Protein AF-A0A954BKP8-F1 (afdb_monomer_lite)

Secondary structure (DSSP, 8-state):
-HHHHHHHHHTTT----HHHHHHHHHHH-S-EEEEEEETTEEEEEEEE-TTTTT---------

Foldseek 3Di:
DLVVVLVVVVVVVDPDDSVVSSVCCLVPDQKDWDWDDDVNDTDTPDIDGRPVVVVPPPDPPPD

pLDDT: mean 78.0, std 14.69, range [42.34, 92.62]

Sequence (63 aa):
AVQRLAIAALKTGVPMTWRDMTSYIEASIDVIIQAGREEGRRGITEFYLPGNEHHGGYADEAV

Radius of gyration: 15.94 Å; chains: 1; bounding box: 44×14×49 Å

Structure (mmCIF, N/CA/C/O backbone):
data_AF-A0A954BKP8-F1
#
_entry.id   AF-A0A954BKP8-F1
#
loop_
_atom_site.group_PDB
_atom_site.id
_atom_site.type_symbol
_atom_site.label_atom_id
_atom_site.label_alt_id
_atom_site.label_comp_id
_atom_site.label_asym_id
_atom_site.label_entity_id
_atom_site.label_seq_id
_atom_site.pdbx_PDB_ins_code
_atom_site.Cartn_x
_atom_site.Cartn_y
_atom_site.Cartn_z
_atom_site.occupancy
_atom_site.B_iso_or_equiv
_atom_site.auth_seq_id
_atom_site.auth_comp_id
_atom_site.auth_asym_id
_atom_site.auth_atom_id
_atom_site.pdbx_PDB_model_num
ATOM 1 N N . ALA A 1 1 ? -0.223 4.666 0.133 1.00 81.31 1 ALA A N 1
ATOM 2 C CA . ALA A 1 1 ? 0.558 3.545 0.724 1.00 81.31 1 ALA A CA 1
ATOM 3 C C . ALA A 1 1 ? 1.690 3.009 -0.175 1.00 81.31 1 ALA A C 1
ATOM 5 O O . ALA A 1 1 ? 2.758 2.691 0.344 1.00 81.31 1 ALA A O 1
ATOM 6 N N . VAL A 1 2 ? 1.495 2.954 -1.498 1.00 81.06 2 VAL A N 1
ATOM 7 C CA . VAL A 1 2 ? 2.442 2.415 -2.501 1.00 81.06 2 VAL A CA 1
ATOM 8 C C . VAL A 1 2 ? 3.873 2.960 -2.385 1.00 81.06 2 VAL A C 1
ATOM 10 O O . VAL A 1 2 ? 4.821 2.185 -2.358 1.00 81.06 2 VAL A O 1
ATOM 13 N N . GLN A 1 3 ? 4.052 4.273 -2.209 1.00 82.12 3 GLN A N 1
ATOM 14 C CA . GLN A 1 3 ? 5.389 4.877 -2.080 1.00 82.12 3 GLN A CA 1
ATOM 15 C C . GLN A 1 3 ? 6.213 4.291 -0.923 1.00 82.12 3 GLN A C 1
ATOM 17 O O . GLN A 1 3 ? 7.418 4.091 -1.053 1.00 82.12 3 GLN A O 1
ATOM 22 N N . ARG A 1 4 ? 5.570 3.980 0.211 1.00 84.94 4 ARG A N 1
ATOM 23 C CA . ARG A 1 4 ? 6.249 3.379 1.369 1.00 84.94 4 ARG A CA 1
ATOM 24 C C . ARG A 1 4 ? 6.718 1.953 1.062 1.00 84.94 4 ARG A C 1
ATOM 26 O O . ARG A 1 4 ? 7.815 1.587 1.475 1.00 84.94 4 ARG A O 1
ATOM 33 N N . LEU A 1 5 ? 5.926 1.186 0.307 1.00 82.75 5 LEU A N 1
ATOM 34 C CA . LEU A 1 5 ? 6.304 -0.144 -0.187 1.00 82.75 5 LEU A CA 1
ATOM 35 C C . LEU A 1 5 ? 7.464 -0.056 -1.184 1.00 82.75 5 LEU A C 1
ATOM 37 O O . LEU A 1 5 ? 8.448 -0.770 -1.019 1.00 82.75 5 LEU A O 1
ATOM 41 N N . ALA A 1 6 ? 7.399 0.865 -2.148 1.00 81.50 6 ALA A N 1
ATOM 42 C CA . ALA A 1 6 ? 8.467 1.077 -3.124 1.00 81.50 6 ALA A CA 1
ATOM 43 C C . ALA A 1 6 ? 9.802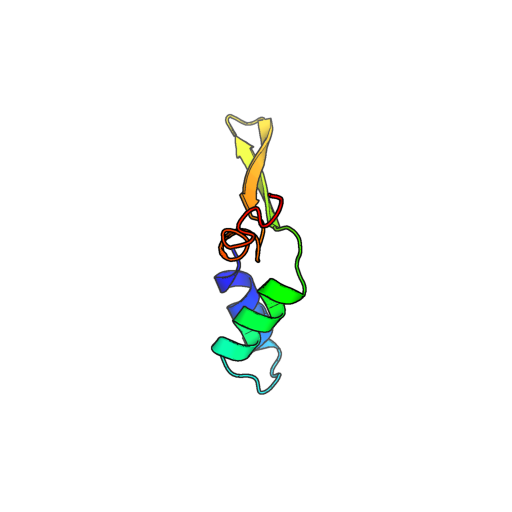 1.436 -2.447 1.00 81.50 6 ALA A C 1
ATOM 45 O O . ALA A 1 6 ? 10.835 0.864 -2.776 1.00 81.50 6 ALA A O 1
ATOM 46 N N . ILE A 1 7 ? 9.788 2.312 -1.436 1.00 82.56 7 ILE A N 1
ATOM 47 C CA . ILE A 1 7 ? 10.989 2.650 -0.652 1.00 82.56 7 ILE A CA 1
ATOM 48 C C . ILE A 1 7 ? 11.529 1.429 0.105 1.00 82.56 7 ILE A C 1
ATOM 50 O O . ILE A 1 7 ? 12.742 1.233 0.161 1.00 82.56 7 ILE A O 1
ATOM 54 N N . ALA A 1 8 ? 10.657 0.621 0.714 1.00 82.62 8 ALA A N 1
ATOM 55 C CA . ALA A 1 8 ? 11.076 -0.583 1.428 1.00 82.62 8 ALA A CA 1
ATOM 56 C C . ALA A 1 8 ? 11.688 -1.625 0.478 1.00 82.62 8 ALA A C 1
ATOM 58 O O . ALA A 1 8 ? 12.714 -2.213 0.807 1.00 82.62 8 ALA A O 1
ATOM 59 N N . ALA A 1 9 ? 11.104 -1.798 -0.707 1.00 79.12 9 ALA A N 1
ATOM 60 C CA . ALA A 1 9 ? 11.592 -2.713 -1.731 1.00 79.12 9 ALA A CA 1
ATOM 61 C C . ALA A 1 9 ? 12.917 -2.238 -2.353 1.00 79.12 9 ALA A C 1
ATOM 63 O O . ALA A 1 9 ? 13.847 -3.019 -2.492 1.00 79.12 9 ALA A O 1
ATOM 64 N N . LEU A 1 10 ? 13.082 -0.943 -2.627 1.00 78.81 10 LEU A N 1
ATOM 65 C CA . LEU A 1 10 ? 14.350 -0.416 -3.153 1.00 78.81 10 LEU A CA 1
ATOM 66 C C . LEU A 1 10 ? 15.514 -0.548 -2.156 1.00 78.81 10 LEU A C 1
ATOM 68 O O . LEU A 1 10 ? 16.673 -0.629 -2.559 1.00 78.81 10 LEU A O 1
ATOM 72 N N . LYS A 1 11 ? 15.224 -0.637 -0.852 1.00 78.62 11 LYS A N 1
ATOM 73 C CA . LYS A 1 11 ? 16.235 -0.924 0.178 1.00 78.62 11 LYS A CA 1
ATOM 74 C C . LYS A 1 11 ? 16.730 -2.375 0.168 1.00 78.62 11 LYS A C 1
ATOM 76 O O . LYS A 1 11 ? 17.736 -2.647 0.817 1.00 78.62 11 LYS A O 1
ATOM 81 N N . THR A 1 12 ? 16.080 -3.299 -0.550 1.00 77.00 12 THR A N 1
ATOM 82 C CA . THR A 1 12 ? 16.487 -4.717 -0.603 1.00 77.00 12 THR A CA 1
ATOM 83 C C . THR A 1 12 ? 17.602 -4.993 -1.617 1.00 77.00 12 THR A C 1
ATOM 85 O O . THR A 1 12 ? 18.019 -6.139 -1.756 1.00 77.00 12 THR A O 1
ATOM 88 N N . GLY A 1 13 ? 18.103 -3.964 -2.315 1.00 68.94 13 GLY A N 1
ATOM 89 C CA . GLY A 1 13 ? 19.265 -4.072 -3.205 1.00 68.94 13 GLY A CA 1
ATOM 90 C C . GLY A 1 13 ? 18.973 -4.651 -4.591 1.00 68.94 13 GLY A C 1
ATOM 91 O O . GLY A 1 13 ? 19.910 -4.950 -5.326 1.00 68.94 13 GLY A O 1
ATOM 92 N N . VAL A 1 14 ? 17.699 -4.800 -4.972 1.00 78.25 14 VAL A N 1
ATOM 93 C CA . VAL A 1 14 ? 17.322 -5.184 -6.340 1.00 78.25 14 VAL A CA 1
ATOM 94 C C . VAL A 1 14 ? 17.565 -3.983 -7.266 1.00 78.25 14 VAL A C 1
ATOM 96 O O . VAL A 1 14 ? 16.991 -2.919 -7.021 1.00 78.25 14 VAL A O 1
ATOM 99 N N . PRO A 1 15 ? 18.398 -4.108 -8.317 1.00 74.38 15 PRO A N 1
ATOM 100 C CA . PRO A 1 15 ? 18.652 -3.015 -9.246 1.00 74.38 15 PRO A CA 1
ATOM 101 C C . PRO A 1 15 ? 17.434 -2.827 -10.155 1.00 74.38 15 PRO A C 1
ATOM 103 O O . PRO A 1 15 ? 17.324 -3.442 -11.212 1.00 74.38 15 PRO A O 1
ATOM 106 N N . MET A 1 16 ? 16.501 -1.986 -9.723 1.00 82.38 16 MET A N 1
ATOM 107 C CA . MET A 1 16 ? 15.296 -1.647 -10.471 1.00 82.38 16 MET A CA 1
ATOM 108 C C . MET A 1 16 ? 15.026 -0.144 -10.381 1.00 82.38 16 MET A C 1
ATOM 110 O O . MET A 1 16 ? 15.329 0.492 -9.368 1.00 82.38 16 MET A O 1
ATOM 114 N N . THR A 1 17 ? 14.479 0.451 -11.444 1.00 86.19 17 THR A N 1
ATOM 115 C CA . THR A 1 17 ? 14.136 1.877 -11.431 1.00 86.19 17 THR A CA 1
ATOM 116 C C . THR A 1 17 ? 12.888 2.129 -10.583 1.00 86.19 17 THR A C 1
ATOM 118 O O . THR A 1 17 ? 12.055 1.245 -10.381 1.00 86.19 17 THR A O 1
ATOM 121 N N . TRP A 1 18 ? 12.709 3.365 -10.111 1.00 82.19 18 TRP A N 1
ATOM 122 C CA . TRP A 1 18 ? 11.493 3.767 -9.392 1.00 82.19 18 TRP A CA 1
ATOM 123 C C . TRP A 1 18 ? 10.208 3.498 -10.197 1.00 82.19 18 TRP A C 1
ATOM 125 O O . TRP A 1 18 ? 9.185 3.091 -9.639 1.00 82.19 18 TRP A O 1
ATOM 135 N N . ARG A 1 19 ? 10.263 3.710 -11.519 1.00 84.75 19 ARG A N 1
ATOM 136 C CA . ARG A 1 19 ? 9.123 3.524 -12.423 1.00 84.75 19 ARG A CA 1
ATOM 137 C C . ARG A 1 19 ? 8.741 2.051 -12.537 1.00 84.75 19 ARG A C 1
ATOM 139 O O . ARG A 1 19 ? 7.563 1.721 -12.405 1.00 84.75 19 ARG A O 1
ATOM 146 N N . ASP A 1 20 ? 9.730 1.184 -12.720 1.00 85.88 20 ASP A N 1
ATOM 147 C CA . ASP A 1 20 ? 9.514 -0.262 -12.811 1.00 85.88 20 ASP A CA 1
ATOM 148 C C . ASP A 1 20 ? 9.016 -0.820 -11.474 1.00 85.88 20 ASP A C 1
ATOM 150 O O . ASP A 1 20 ? 8.099 -1.633 -11.447 1.00 85.88 20 ASP A O 1
ATOM 154 N N . MET A 1 21 ? 9.531 -0.305 -10.351 1.00 85.69 21 MET A N 1
ATOM 155 C CA . MET A 1 21 ? 9.064 -0.669 -9.010 1.00 85.69 21 MET A CA 1
ATOM 156 C C . MET A 1 21 ? 7.600 -0.303 -8.782 1.00 85.69 21 MET A C 1
ATOM 158 O O . MET A 1 21 ? 6.840 -1.109 -8.249 1.00 85.69 21 MET A O 1
ATOM 162 N N . THR A 1 22 ? 7.204 0.905 -9.183 1.00 83.81 22 THR A N 1
ATOM 163 C CA . THR A 1 22 ? 5.811 1.355 -9.062 1.00 83.81 22 THR A CA 1
ATOM 164 C C . THR A 1 22 ? 4.896 0.484 -9.917 1.00 83.81 22 THR A C 1
ATOM 166 O O . THR A 1 22 ? 3.924 -0.058 -9.401 1.00 83.81 22 THR A O 1
ATOM 169 N N . SER A 1 23 ? 5.279 0.254 -11.176 1.00 85.62 23 SER A N 1
ATOM 170 C CA . SER A 1 23 ? 4.519 -0.586 -12.112 1.00 85.62 23 SER A CA 1
ATOM 171 C C . SER A 1 23 ? 4.395 -2.029 -11.610 1.00 85.62 23 SER A C 1
ATOM 173 O O . SER A 1 23 ? 3.335 -2.639 -11.704 1.00 85.62 23 SER A O 1
ATOM 175 N N . TYR A 1 24 ? 5.466 -2.572 -11.025 1.00 84.62 24 TYR A N 1
ATOM 176 C CA . TYR A 1 24 ? 5.465 -3.904 -10.430 1.00 84.62 24 TYR A CA 1
ATOM 177 C C . TYR A 1 24 ? 4.500 -3.999 -9.246 1.00 84.62 24 TYR A C 1
ATOM 179 O O . TYR A 1 24 ? 3.737 -4.957 -9.155 1.00 84.62 24 TYR A O 1
ATOM 187 N N . ILE A 1 25 ? 4.516 -3.012 -8.346 1.00 85.56 25 ILE A N 1
ATOM 188 C CA . ILE A 1 25 ? 3.618 -2.983 -7.186 1.00 85.56 25 ILE A CA 1
ATOM 189 C C . ILE A 1 25 ? 2.157 -2.871 -7.631 1.00 85.56 25 ILE A C 1
ATOM 191 O O . ILE A 1 25 ? 1.320 -3.589 -7.095 1.00 85.56 25 ILE A O 1
ATOM 195 N N . GLU A 1 26 ? 1.859 -2.019 -8.612 1.00 85.94 26 GLU A N 1
ATOM 196 C CA . GLU A 1 26 ? 0.505 -1.859 -9.156 1.00 85.94 26 GLU A CA 1
ATOM 197 C C . GLU A 1 26 ? -0.007 -3.122 -9.856 1.00 85.94 26 GLU A C 1
ATOM 199 O O . GLU A 1 26 ? -1.178 -3.450 -9.723 1.00 85.94 26 GLU A O 1
ATOM 204 N N . ALA A 1 27 ? 0.860 -3.851 -10.561 1.00 85.56 27 ALA A N 1
ATOM 205 C CA . ALA A 1 27 ? 0.485 -5.097 -11.228 1.00 85.56 27 ALA A CA 1
ATOM 206 C C . ALA A 1 27 ? 0.414 -6.310 -10.282 1.00 85.56 27 ALA A C 1
ATOM 208 O O . ALA A 1 27 ? -0.223 -7.304 -10.618 1.00 85.56 27 ALA A O 1
ATOM 209 N N . SER A 1 28 ? 1.102 -6.263 -9.135 1.00 85.62 28 SER A N 1
ATOM 210 C CA . SER A 1 28 ? 1.259 -7.425 -8.241 1.00 85.62 28 SER A CA 1
ATOM 211 C C . SER A 1 28 ? 0.419 -7.351 -6.967 1.00 85.62 28 SER A C 1
ATOM 213 O O . SER A 1 28 ? 0.335 -8.343 -6.245 1.00 85.62 28 SER A O 1
ATOM 215 N N . ILE A 1 29 ? -0.136 -6.184 -6.633 1.00 88.00 29 ILE A N 1
ATOM 216 C CA . ILE A 1 29 ? -0.951 -5.984 -5.433 1.00 88.00 29 ILE A CA 1
ATOM 217 C C . ILE A 1 29 ? -2.349 -5.554 -5.861 1.00 88.00 29 ILE A C 1
ATOM 219 O O . ILE A 1 29 ? -2.539 -4.424 -6.289 1.00 88.00 29 ILE A O 1
ATOM 223 N N . ASP A 1 30 ? -3.336 -6.424 -5.661 1.00 85.75 30 ASP A N 1
ATOM 224 C CA . ASP A 1 30 ? -4.733 -6.108 -5.991 1.00 85.75 30 ASP A CA 1
ATOM 225 C C . ASP A 1 30 ? -5.356 -5.107 -5.009 1.00 85.75 30 ASP A C 1
ATOM 227 O O . ASP A 1 30 ? -6.237 -4.322 -5.357 1.00 85.75 30 ASP A O 1
ATOM 231 N N . VAL A 1 31 ? -4.923 -5.135 -3.745 1.00 88.94 31 VAL A N 1
ATOM 232 C CA . VAL A 1 31 ? -5.510 -4.306 -2.691 1.00 88.94 31 VAL A CA 1
ATOM 233 C C . VAL A 1 31 ? -4.514 -3.968 -1.591 1.00 88.94 31 VAL A C 1
ATOM 235 O O . VAL A 1 31 ? -3.747 -4.808 -1.117 1.00 88.94 31 VAL A O 1
ATOM 238 N N . ILE A 1 32 ? -4.576 -2.722 -1.125 1.00 90.19 32 ILE A N 1
ATOM 239 C CA . ILE A 1 32 ? -3.913 -2.255 0.087 1.00 90.19 32 ILE A CA 1
ATOM 240 C C . ILE A 1 32 ? -4.981 -1.793 1.075 1.00 90.19 32 ILE A C 1
ATOM 242 O O . ILE A 1 32 ? -5.697 -0.822 0.839 1.00 90.19 32 ILE A O 1
ATOM 246 N N . ILE A 1 33 ? -5.049 -2.477 2.216 1.00 91.00 33 ILE A N 1
ATOM 247 C CA . ILE A 1 33 ? -5.951 -2.136 3.317 1.00 91.00 33 ILE A CA 1
ATOM 248 C C . ILE A 1 33 ? -5.119 -1.523 4.435 1.00 91.00 33 ILE A C 1
ATOM 250 O O . ILE A 1 33 ? -4.247 -2.185 5.006 1.00 91.00 33 ILE A O 1
ATOM 254 N N . GLN A 1 34 ? -5.388 -0.264 4.773 1.00 90.62 34 GLN A N 1
ATOM 255 C CA . GLN A 1 34 ? -4.822 0.336 5.970 1.00 90.62 34 GLN A CA 1
ATOM 256 C C . GLN A 1 34 ? -5.792 0.125 7.128 1.00 90.62 34 GLN A C 1
ATOM 258 O O . GLN A 1 34 ? -6.931 0.580 7.092 1.00 90.62 34 GLN A O 1
ATOM 263 N N . ALA A 1 35 ? -5.337 -0.590 8.153 1.00 92.62 35 ALA A N 1
ATOM 264 C CA . ALA A 1 35 ? -6.071 -0.774 9.395 1.00 92.62 35 ALA A CA 1
ATOM 265 C C . ALA A 1 35 ? -5.491 0.126 10.487 1.00 92.62 35 ALA A C 1
ATOM 267 O O . ALA A 1 35 ? -4.282 0.366 10.550 1.00 92.62 35 ALA A O 1
ATOM 268 N N . GLY A 1 36 ? -6.355 0.590 11.379 1.00 91.31 36 GLY A N 1
ATOM 269 C CA . GLY A 1 36 ? -5.984 1.490 12.455 1.00 91.31 36 GLY A CA 1
ATOM 270 C C . GLY A 1 36 ? -7.009 1.490 13.575 1.00 91.31 36 GLY A C 1
ATOM 271 O O . GLY A 1 36 ? -7.870 0.610 13.675 1.00 91.31 36 GLY A O 1
ATOM 272 N N . ARG A 1 37 ? -6.881 2.478 14.458 1.00 92.06 37 ARG A N 1
ATOM 273 C CA . ARG A 1 37 ? -7.922 2.794 15.428 1.00 92.06 37 ARG A CA 1
ATOM 274 C C . ARG A 1 37 ? -8.616 4.068 14.996 1.00 92.06 37 ARG A C 1
ATOM 276 O O . ARG A 1 37 ? -7.964 5.099 14.887 1.00 92.06 37 ARG A O 1
ATOM 283 N N . GLU A 1 38 ? -9.920 3.979 14.817 1.00 84.19 38 GLU A N 1
ATOM 284 C CA . GLU A 1 38 ? -10.801 5.120 14.625 1.00 84.19 38 GLU A CA 1
ATOM 285 C C . GLU A 1 38 ? -11.670 5.210 15.880 1.00 84.19 38 GLU A C 1
ATOM 287 O O . GLU A 1 38 ? -12.291 4.225 16.286 1.00 84.19 38 GLU A O 1
ATOM 292 N N . GLU A 1 39 ? -11.599 6.340 16.587 1.00 83.31 39 GLU A N 1
ATOM 293 C CA . GLU A 1 39 ? -12.321 6.545 17.855 1.00 83.31 39 GLU A CA 1
ATOM 294 C C . GLU A 1 39 ? -12.091 5.423 18.891 1.00 83.31 39 GLU A C 1
ATOM 296 O O . GLU A 1 39 ? -12.994 4.964 19.588 1.00 83.31 39 GLU A O 1
ATOM 301 N N . GLY A 1 40 ? -10.860 4.909 18.963 1.00 87.00 40 GLY A N 1
ATOM 302 C CA . GLY A 1 40 ? -10.481 3.837 19.889 1.00 87.00 40 GLY A CA 1
ATOM 303 C C . GLY A 1 40 ? -10.911 2.427 19.465 1.00 87.00 40 GLY A C 1
ATOM 304 O O . GLY A 1 40 ? -10.362 1.450 19.992 1.00 87.00 40 GLY A O 1
ATOM 305 N N . ARG A 1 41 ? -11.791 2.282 18.469 1.00 90.69 41 ARG A N 1
ATOM 306 C CA . ARG A 1 41 ? -12.205 0.989 17.903 1.00 90.69 41 ARG A CA 1
ATOM 307 C C . ARG A 1 41 ? -11.250 0.570 16.789 1.00 90.69 41 ARG A C 1
ATOM 309 O O . ARG A 1 41 ? -10.772 1.399 16.025 1.00 90.69 41 ARG A O 1
ATOM 316 N N . ARG A 1 42 ? -10.927 -0.725 16.7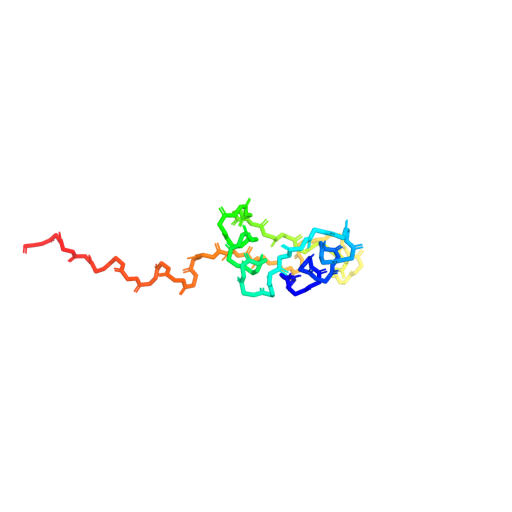15 1.00 91.62 42 ARG A N 1
ATOM 317 C CA . ARG A 1 42 ? -10.138 -1.267 15.597 1.00 91.62 42 ARG A CA 1
ATOM 318 C C . ARG A 1 42 ? -11.005 -1.257 14.340 1.00 91.62 42 ARG A C 1
ATOM 320 O O . ARG A 1 42 ? -12.133 -1.739 14.397 1.00 91.62 42 ARG A O 1
ATOM 327 N N . GLY A 1 43 ? -10.467 -0.758 13.236 1.00 90.12 43 GLY A N 1
ATOM 328 C CA . GLY A 1 43 ? -11.183 -0.676 11.968 1.00 90.12 43 GLY A CA 1
ATOM 329 C C . GLY A 1 43 ? -10.243 -0.531 10.779 1.00 90.12 43 GLY A C 1
ATOM 330 O O . GLY A 1 43 ? -9.028 -0.385 10.934 1.00 90.12 43 GLY A O 1
ATOM 331 N N . ILE A 1 44 ? -10.826 -0.595 9.587 1.00 91.12 44 ILE A N 1
ATOM 332 C CA . ILE A 1 44 ? -10.158 -0.233 8.338 1.00 91.12 44 ILE A CA 1
ATOM 333 C C . ILE A 1 44 ? -10.252 1.284 8.218 1.00 91.12 44 ILE A C 1
ATOM 335 O O . ILE A 1 44 ? -11.349 1.826 8.245 1.00 91.12 44 ILE A O 1
ATOM 339 N N . THR A 1 45 ? -9.112 1.954 8.115 1.00 90.38 45 THR A N 1
ATOM 340 C CA . THR A 1 45 ? -9.040 3.411 7.967 1.00 90.38 45 THR A CA 1
ATOM 341 C C . THR A 1 45 ? -8.959 3.833 6.507 1.00 90.38 45 THR A C 1
ATOM 343 O O . THR A 1 45 ? -9.380 4.930 6.172 1.00 90.38 45 THR A O 1
ATOM 346 N N . GLU A 1 46 ? -8.396 2.992 5.634 1.00 87.56 46 GLU A N 1
ATOM 347 C CA . GLU A 1 46 ? -8.276 3.295 4.206 1.00 87.56 46 GLU A CA 1
ATOM 348 C C . GLU A 1 46 ? -8.292 2.014 3.373 1.00 87.56 46 GLU A C 1
ATOM 350 O O . GLU A 1 46 ? -7.762 0.975 3.784 1.00 87.56 46 GLU A O 1
ATOM 355 N N . PHE A 1 47 ? -8.880 2.115 2.185 1.00 89.50 47 PHE A N 1
ATOM 356 C CA . PHE A 1 47 ? -8.921 1.055 1.193 1.00 89.50 47 PHE A CA 1
ATOM 357 C C . PHE A 1 47 ? -8.416 1.603 -0.140 1.00 89.50 47 PHE A C 1
ATOM 359 O O . PHE A 1 47 ? -8.974 2.564 -0.665 1.00 89.50 47 PHE A O 1
ATOM 366 N N . TYR A 1 48 ? -7.354 1.005 -0.669 1.00 86.88 48 TYR A N 1
ATOM 367 C CA . TYR A 1 48 ? -6.732 1.412 -1.924 1.00 86.88 48 TYR A CA 1
ATOM 368 C C . TYR A 1 48 ? -6.632 0.214 -2.865 1.00 86.88 48 TYR A C 1
ATOM 370 O O . TYR A 1 48 ? -6.127 -0.837 -2.474 1.00 86.88 48 TYR A O 1
ATOM 378 N N . LEU A 1 49 ? -7.099 0.384 -4.099 1.00 86.44 49 LEU A N 1
ATOM 379 C CA . LEU A 1 49 ? -7.041 -0.622 -5.156 1.00 86.44 49 LEU A CA 1
ATOM 380 C C . LEU A 1 49 ? -6.081 -0.127 -6.246 1.00 86.44 49 LEU A C 1
ATOM 382 O O . LEU A 1 49 ? -6.470 0.731 -7.046 1.00 86.44 49 LEU A O 1
ATOM 386 N N . PRO A 1 50 ? -4.829 -0.611 -6.269 1.00 78.50 50 PRO A N 1
ATOM 387 C CA . PRO A 1 50 ? -3.887 -0.280 -7.330 1.00 78.50 50 PRO A CA 1
ATOM 388 C C . PRO A 1 50 ? -4.432 -0.775 -8.680 1.00 78.50 50 PRO A C 1
ATOM 390 O O . PRO A 1 50 ? -5.038 -1.835 -8.754 1.00 78.50 50 PRO A O 1
ATOM 393 N N . GLY A 1 51 ? -4.263 0.001 -9.751 1.00 71.56 51 GLY A N 1
ATOM 394 C CA . GLY A 1 51 ? -4.702 -0.390 -11.101 1.00 71.56 51 GLY A CA 1
ATOM 395 C C . GLY A 1 51 ? -6.161 -0.062 -11.450 1.00 71.56 51 GLY A C 1
ATOM 396 O O . GLY A 1 51 ? -6.471 0.122 -12.628 1.00 71.56 51 GLY A O 1
ATOM 397 N N . A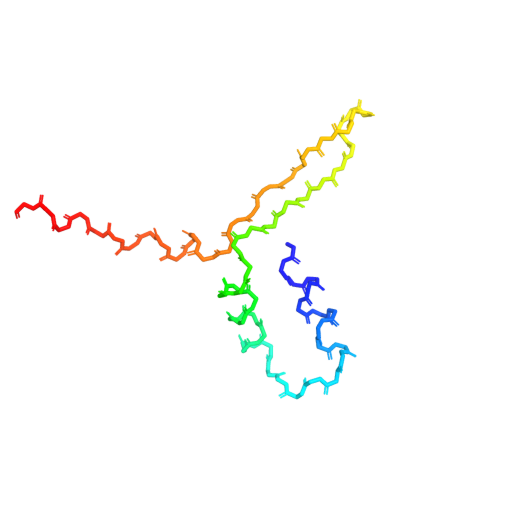SN A 1 52 ? -7.038 0.146 -10.464 1.00 62.28 52 ASN A N 1
ATOM 398 C CA . ASN A 1 52 ? -8.438 0.521 -10.722 1.00 62.28 52 ASN A CA 1
ATOM 399 C C . ASN A 1 52 ? -8.595 1.989 -11.141 1.00 62.28 52 ASN A C 1
ATOM 401 O O . ASN A 1 52 ? -9.560 2.337 -11.813 1.00 62.28 52 ASN A O 1
ATOM 405 N N . GLU A 1 53 ? -7.618 2.836 -10.815 1.00 58.28 53 GLU A N 1
ATOM 406 C CA . GLU A 1 53 ? -7.557 4.227 -11.285 1.00 58.28 53 GLU A CA 1
ATOM 407 C C . GLU A 1 53 ? -7.222 4.321 -12.790 1.00 58.28 53 GLU A C 1
ATOM 409 O O . GLU A 1 53 ? -7.543 5.319 -13.429 1.00 58.28 53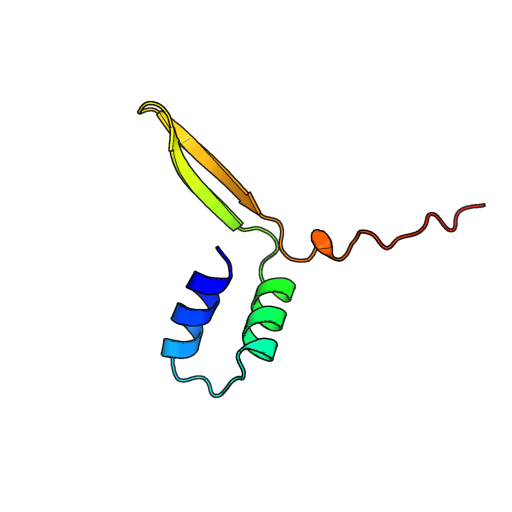 GLU A O 1
ATOM 414 N N . HIS A 1 54 ? -6.647 3.262 -13.385 1.00 52.25 54 HIS A N 1
ATOM 415 C CA . HIS A 1 54 ? -6.434 3.133 -14.835 1.00 52.25 54 HIS A CA 1
ATOM 416 C C . HIS A 1 54 ? -7.522 2.302 -15.541 1.00 52.25 54 HIS A C 1
ATOM 418 O O . HIS A 1 54 ? -7.616 2.332 -16.767 1.00 52.25 54 HIS A O 1
ATOM 424 N N . HIS A 1 55 ? -8.399 1.621 -14.798 1.00 47.75 55 HIS A N 1
ATOM 425 C CA . HIS A 1 55 ? -9.572 0.917 -15.331 1.00 47.75 55 HIS A CA 1
ATOM 426 C C . HIS A 1 55 ? -10.799 1.850 -15.414 1.00 47.75 55 HIS A C 1
ATOM 428 O O . HIS A 1 55 ? -11.921 1.467 -15.112 1.00 47.75 55 HIS A O 1
ATOM 434 N N . GLY A 1 56 ? -10.593 3.105 -15.822 1.00 42.34 56 GLY A N 1
ATOM 435 C CA . GLY A 1 56 ? -11.652 4.035 -16.241 1.00 42.34 56 GLY A CA 1
ATOM 436 C C . GLY A 1 56 ? -11.827 4.086 -17.764 1.00 42.34 56 GLY A C 1
ATOM 437 O O . GLY A 1 56 ? -12.324 5.077 -18.286 1.00 42.34 56 GLY A O 1
ATOM 438 N N . GLY A 1 57 ? -11.343 3.064 -18.480 1.00 43.31 57 GLY A N 1
ATOM 439 C CA . GLY A 1 57 ? -11.242 3.036 -19.943 1.00 43.31 57 GLY A CA 1
ATOM 440 C C . GLY A 1 57 ? -11.846 1.803 -20.612 1.00 43.31 57 GLY A C 1
ATOM 441 O O . GLY A 1 57 ? -11.531 1.548 -21.768 1.00 43.31 57 GLY A O 1
ATOM 442 N N . TYR A 1 58 ? -12.706 1.043 -19.930 1.00 48.94 58 TYR A N 1
ATOM 443 C CA . TYR A 1 58 ? -13.623 0.147 -20.637 1.00 48.94 58 TYR A CA 1
ATOM 444 C C . TYR A 1 58 ? -14.848 0.977 -20.982 1.00 48.94 58 TYR A C 1
ATOM 446 O O . TYR A 1 58 ? -15.830 1.019 -20.243 1.00 48.94 58 TYR A O 1
ATOM 454 N N . ALA A 1 59 ? -14.721 1.720 -22.084 1.00 46.59 59 ALA A N 1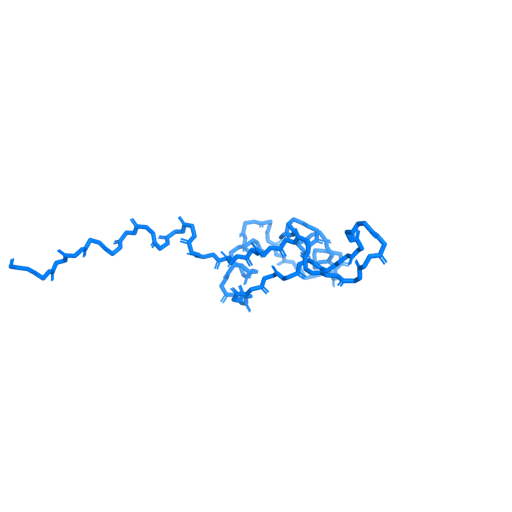
ATOM 455 C CA . ALA A 1 59 ? -15.889 2.150 -22.816 1.00 46.59 59 ALA A CA 1
ATOM 456 C C . ALA A 1 59 ? -16.722 0.897 -23.095 1.00 46.59 59 ALA A C 1
ATOM 458 O O . ALA A 1 59 ? -16.225 -0.117 -23.585 1.00 46.59 59 ALA A O 1
ATOM 459 N N . ASP A 1 60 ? -17.973 1.001 -22.691 1.00 50.34 60 ASP A N 1
AT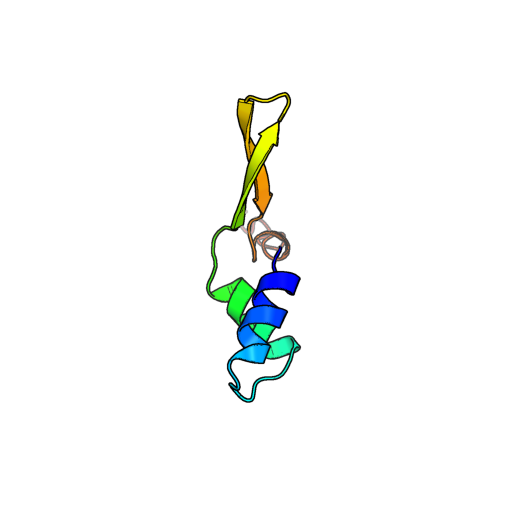OM 460 C CA . ASP A 1 60 ? -19.092 0.163 -23.056 1.00 50.34 60 ASP A CA 1
ATOM 461 C C . ASP A 1 60 ? -19.197 0.113 -24.596 1.00 50.34 60 ASP A C 1
ATOM 463 O O . ASP A 1 60 ? -19.974 0.840 -25.201 1.00 50.34 60 ASP A O 1
ATOM 467 N N . GLU A 1 61 ? -18.367 -0.684 -25.276 1.00 50.69 61 GLU A N 1
ATOM 468 C CA . GLU A 1 61 ? -18.636 -1.099 -26.660 1.00 50.69 61 GLU A CA 1
ATOM 469 C C . GLU A 1 61 ? -19.545 -2.326 -26.617 1.00 50.69 61 GLU A C 1
ATOM 471 O O . GLU A 1 61 ? -19.166 -3.459 -26.916 1.00 50.69 61 GLU A O 1
ATOM 476 N N . ALA A 1 62 ? -20.774 -2.068 -26.185 1.00 47.66 62 ALA A N 1
ATOM 477 C CA . ALA A 1 62 ? -21.910 -2.946 -26.365 1.00 47.66 62 ALA A CA 1
ATOM 478 C C . ALA A 1 62 ? -23.104 -2.113 -26.851 1.00 47.66 62 ALA A C 1
ATOM 480 O O . ALA A 1 62 ? -24.041 -1.887 -26.094 1.00 47.66 62 ALA A O 1
ATOM 481 N N . VAL A 1 63 ? -23.064 -1.672 -28.115 1.00 46.28 63 VAL A N 1
ATOM 482 C CA . VAL A 1 63 ? -24.246 -1.426 -28.974 1.00 46.28 63 VAL A CA 1
ATOM 483 C C . VAL A 1 63 ? -23.862 -1.418 -30.447 1.00 46.28 63 VAL A C 1
ATOM 485 O O . VAL A 1 63 ? -23.073 -0.538 -30.851 1.00 46.28 63 VAL A O 1
#